Protein AF-A0A3A0VDV0-F1 (afdb_monomer_lite)

Organism: Staphylococcus gallinarum (NCBI:txid1293)

Sequence (70 aa):
EIDWKKFEVAVPAFVTIIMMPLSYSIATGIACGFIFYPITMLISKRHKEVHPIMYALMILFILYFIFVHG

InterPro domains:
  IPR045018 Azaguanine-like transporters [PTHR43337] (1-61)

pLDDT: mean 91.77, std 5.91, range [55.72, 96.69]

Structure (mmCIF, N/CA/C/O backbone):
data_AF-A0A3A0VDV0-F1
#
_entry.id   AF-A0A3A0VDV0-F1
#
loop_
_atom_site.group_PDB
_atom_site.id
_atom_site.type_symbol
_atom_site.label_atom_id
_atom_site.label_alt_id
_atom_site.label_comp_id
_atom_site.label_asym_id
_atom_site.label_entity_id
_atom_site.label_seq_id
_atom_site.pdbx_PDB_ins_code
_atom_site.Cartn_x
_atom_site.Cartn_y
_atom_site.Cartn_z
_atom_site.occupancy
_atom_site.B_iso_or_equiv
_atom_site.auth_seq_id
_atom_site.auth_comp_id
_atom_site.auth_asym_id
_atom_site.auth_atom_id
_atom_site.pdbx_PDB_model_num
ATOM 1 N N . GLU A 1 1 ? 2.626 -9.082 11.988 1.00 79.19 1 GLU A N 1
ATOM 2 C CA . GLU A 1 1 ? 1.509 -9.990 11.659 1.00 79.19 1 GLU A CA 1
ATOM 3 C C . GLU A 1 1 ? 0.401 -9.176 10.997 1.00 79.19 1 GLU A C 1
ATOM 5 O O . GLU A 1 1 ? 0.207 -8.035 11.403 1.00 79.19 1 GLU A O 1
ATOM 10 N N . ILE A 1 2 ? -0.241 -9.690 9.942 1.00 86.00 2 ILE A N 1
ATOM 11 C CA . ILE A 1 2 ? -1.341 -8.993 9.252 1.00 86.00 2 ILE A CA 1
ATOM 12 C C . ILE A 1 2 ? -2.650 -9.363 9.951 1.00 86.00 2 ILE A C 1
ATOM 14 O O . ILE A 1 2 ? -2.994 -10.540 10.038 1.00 86.00 2 ILE A O 1
ATOM 18 N N . ASP A 1 3 ? -3.386 -8.361 10.428 1.00 91.12 3 ASP A N 1
ATOM 19 C CA . ASP A 1 3 ? -4.713 -8.553 11.015 1.00 91.12 3 ASP A CA 1
ATOM 20 C C . ASP A 1 3 ? -5.761 -8.698 9.902 1.00 91.12 3 ASP A C 1
ATOM 22 O O . ASP A 1 3 ? -6.359 -7.724 9.441 1.00 91.12 3 ASP A O 1
ATOM 26 N N . TRP A 1 4 ? -5.971 -9.935 9.454 1.00 91.56 4 TRP A N 1
ATOM 27 C CA . TRP A 1 4 ? -6.887 -10.264 8.358 1.00 91.56 4 TRP A CA 1
ATOM 28 C C . TRP A 1 4 ? -8.364 -9.962 8.654 1.00 91.56 4 TRP A C 1
ATOM 30 O O . TRP A 1 4 ? -9.179 -9.974 7.735 1.00 91.56 4 TRP A O 1
ATOM 40 N N . LYS A 1 5 ? -8.730 -9.671 9.912 1.00 91.50 5 LYS A N 1
ATOM 41 C CA . LYS A 1 5 ? -10.097 -9.259 10.275 1.00 91.50 5 LYS A CA 1
ATOM 42 C C . LYS A 1 5 ? -10.347 -7.775 10.015 1.00 91.50 5 LYS A C 1
ATOM 44 O O . LYS A 1 5 ? -11.502 -7.360 9.948 1.00 91.50 5 LYS A O 1
ATOM 49 N N . LYS A 1 6 ? -9.289 -6.974 9.862 1.00 90.88 6 LYS A N 1
ATOM 50 C CA . LYS A 1 6 ? -9.388 -5.545 9.554 1.00 90.88 6 LYS A CA 1
ATOM 51 C C . LYS A 1 6 ? -9.326 -5.335 8.055 1.00 90.88 6 LYS A C 1
ATOM 53 O O . LYS A 1 6 ? -8.263 -5.448 7.448 1.00 90.88 6 LYS A O 1
ATOM 58 N N . PHE A 1 7 ? -10.467 -4.985 7.474 1.00 90.38 7 PHE A N 1
ATOM 59 C CA . PHE A 1 7 ? -10.612 -4.741 6.041 1.00 90.38 7 PHE A CA 1
ATOM 60 C C . PHE A 1 7 ? -9.578 -3.736 5.512 1.00 90.38 7 PHE A C 1
ATOM 62 O O . PHE A 1 7 ? -8.922 -3.985 4.501 1.00 90.38 7 PHE A O 1
ATOM 69 N N . GLU A 1 8 ? -9.363 -2.647 6.250 1.00 91.19 8 GLU A N 1
ATOM 70 C CA . GLU A 1 8 ? -8.415 -1.586 5.912 1.00 91.19 8 GLU A CA 1
ATOM 71 C C . GLU A 1 8 ? -6.950 -2.029 5.825 1.00 91.19 8 GLU A C 1
ATOM 73 O O . GLU A 1 8 ? -6.165 -1.346 5.177 1.00 91.19 8 GLU A O 1
ATOM 78 N N . VAL A 1 9 ? -6.582 -3.165 6.423 1.00 91.56 9 VAL A N 1
ATOM 79 C CA . VAL A 1 9 ? -5.220 -3.722 6.375 1.00 91.56 9 VAL A CA 1
ATOM 80 C C . VAL A 1 9 ? -5.168 -4.948 5.464 1.00 91.56 9 VAL A C 1
ATOM 82 O O . VAL A 1 9 ? -4.251 -5.079 4.655 1.00 91.56 9 VAL A O 1
ATOM 85 N N . ALA A 1 10 ? -6.166 -5.827 5.561 1.00 94.50 10 ALA A N 1
ATOM 86 C CA . ALA A 1 10 ? -6.237 -7.078 4.816 1.00 94.50 10 ALA A CA 1
ATOM 87 C C . ALA A 1 10 ? -6.241 -6.854 3.298 1.00 94.50 10 ALA A C 1
ATOM 89 O O . ALA A 1 10 ? -5.478 -7.495 2.577 1.00 94.50 10 ALA A O 1
ATOM 90 N N . VAL A 1 11 ? -7.061 -5.917 2.811 1.00 94.56 11 VAL A N 1
ATOM 91 C CA . VAL A 1 11 ? -7.180 -5.617 1.377 1.00 94.56 11 VAL A CA 1
ATOM 92 C C . VAL A 1 11 ? -5.881 -5.070 0.784 1.00 94.56 11 VAL A C 1
ATOM 94 O O . VAL A 1 11 ? -5.378 -5.678 -0.162 1.00 94.56 11 VAL A O 1
ATOM 97 N N . PRO A 1 12 ? -5.290 -3.972 1.296 1.00 93.62 12 PRO A N 1
ATOM 98 C CA . PRO A 1 12 ? -4.055 -3.451 0.720 1.00 93.62 12 PRO A CA 1
ATOM 99 C C . PRO A 1 12 ? -2.900 -4.444 0.838 1.00 93.62 12 PRO A C 1
ATOM 101 O O . PRO A 1 12 ? -2.113 -4.550 -0.099 1.00 93.62 12 PRO A O 1
ATOM 104 N N . ALA A 1 13 ? -2.815 -5.221 1.924 1.00 94.62 13 ALA A N 1
ATOM 105 C CA . ALA A 1 13 ? -1.800 -6.263 2.052 1.00 94.62 13 ALA A CA 1
ATOM 106 C C . ALA A 1 13 ? -1.968 -7.360 0.989 1.00 94.62 13 ALA A C 1
ATOM 108 O O . ALA A 1 13 ? -1.000 -7.722 0.323 1.00 94.62 13 ALA A O 1
ATOM 109 N N . PHE A 1 14 ? -3.194 -7.843 0.774 1.00 95.19 14 PHE A N 1
ATOM 110 C CA . PHE A 1 14 ? -3.490 -8.827 -0.265 1.00 95.19 14 PHE A CA 1
ATOM 111 C C . PHE A 1 14 ? -3.145 -8.304 -1.665 1.00 95.19 14 PHE A C 1
ATOM 113 O O . PHE A 1 14 ? -2.447 -8.979 -2.421 1.00 95.19 14 PHE A O 1
ATOM 120 N N . VAL A 1 15 ? -3.571 -7.077 -1.986 1.00 95.06 15 VAL A N 1
ATOM 121 C CA . VAL A 1 15 ? -3.269 -6.431 -3.272 1.00 95.06 15 VAL A CA 1
ATOM 122 C C . VAL A 1 15 ? -1.763 -6.279 -3.466 1.00 95.06 15 VAL A C 1
ATOM 124 O O . VAL A 1 15 ? -1.253 -6.582 -4.539 1.00 95.06 15 VAL A O 1
ATOM 127 N N . THR A 1 16 ? -1.036 -5.865 -2.428 1.00 95.25 16 THR A N 1
ATOM 128 C CA . THR A 1 16 ? 0.426 -5.735 -2.476 1.00 95.25 16 THR A CA 1
ATOM 129 C C . THR A 1 16 ? 1.078 -7.066 -2.834 1.00 95.25 16 THR A C 1
ATOM 131 O O . THR A 1 16 ? 1.879 -7.134 -3.764 1.00 95.25 16 THR A O 1
ATOM 134 N N . ILE A 1 17 ? 0.703 -8.134 -2.123 1.00 94.75 17 ILE A N 1
ATOM 135 C CA . ILE A 1 17 ? 1.293 -9.467 -2.284 1.00 94.75 17 ILE A CA 1
ATOM 136 C C . ILE A 1 17 ? 0.994 -10.036 -3.673 1.00 94.75 17 ILE A C 1
ATOM 138 O O . ILE A 1 17 ? 1.888 -10.609 -4.288 1.00 94.75 17 ILE A O 1
ATOM 142 N N . ILE A 1 18 ? -0.231 -9.872 -4.184 1.00 96.69 18 ILE A N 1
ATOM 143 C CA . ILE A 1 18 ? -0.617 -10.439 -5.483 1.00 96.69 18 ILE A CA 1
ATOM 144 C C . ILE A 1 18 ? -0.077 -9.626 -6.666 1.00 96.69 18 ILE A C 1
ATOM 146 O O . ILE A 1 18 ? 0.247 -10.195 -7.707 1.00 96.69 18 ILE A O 1
ATOM 150 N N . MET A 1 19 ? 0.073 -8.306 -6.51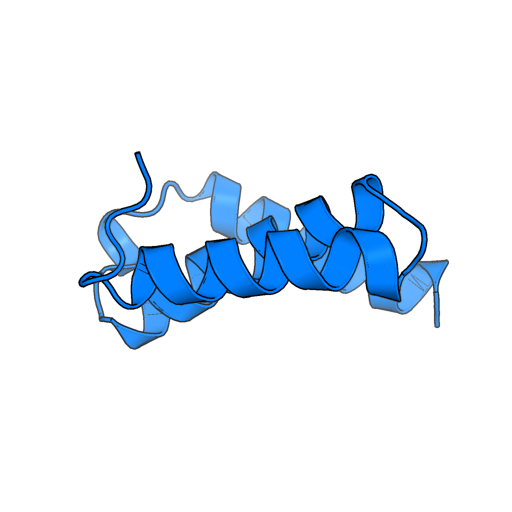3 1.00 95.31 19 MET A N 1
ATOM 151 C CA . MET A 1 19 ? 0.573 -7.439 -7.581 1.00 95.31 19 MET A CA 1
ATOM 152 C C . MET A 1 19 ? 2.061 -7.640 -7.853 1.00 95.31 19 MET A C 1
ATOM 154 O O . MET A 1 19 ? 2.476 -7.499 -8.999 1.00 95.31 19 MET A O 1
ATOM 158 N N . MET A 1 20 ? 2.869 -8.002 -6.853 1.00 95.75 20 MET A N 1
ATOM 159 C CA . MET A 1 20 ? 4.302 -8.261 -7.053 1.00 95.75 20 MET A CA 1
ATOM 160 C C . MET A 1 20 ? 4.583 -9.328 -8.131 1.00 95.75 20 MET A C 1
ATOM 162 O O . MET A 1 20 ? 5.299 -9.012 -9.081 1.00 95.75 20 MET A O 1
ATOM 166 N N . PRO A 1 21 ? 4.031 -10.560 -8.053 1.00 95.31 21 PRO A N 1
ATOM 167 C CA . PRO A 1 21 ? 4.227 -11.558 -9.100 1.00 95.31 21 PRO A CA 1
ATOM 168 C C . PRO A 1 21 ? 3.469 -11.210 -10.383 1.00 95.31 21 PRO A C 1
ATOM 170 O O . PRO A 1 21 ? 3.995 -11.440 -11.465 1.00 95.31 21 PRO A O 1
ATOM 173 N N . LEU A 1 22 ? 2.269 -10.627 -10.285 1.00 94.69 22 LEU A N 1
ATOM 174 C CA . LEU A 1 22 ? 1.445 -10.322 -11.459 1.00 94.69 22 LEU A CA 1
ATOM 175 C C . LEU A 1 22 ? 2.083 -9.262 -12.368 1.00 94.69 22 LEU A C 1
ATOM 177 O O . LEU A 1 22 ? 1.979 -9.341 -13.587 1.00 94.69 22 LEU A O 1
ATOM 181 N N . SER A 1 23 ? 2.750 -8.278 -11.769 1.00 91.38 23 SER A N 1
ATOM 182 C CA . SER A 1 23 ? 3.455 -7.213 -12.487 1.00 91.38 23 SER A CA 1
ATOM 183 C C . SER A 1 23 ? 4.932 -7.513 -12.733 1.00 91.38 23 SER A C 1
ATOM 185 O O . SER A 1 23 ? 5.631 -6.672 -13.294 1.00 91.38 23 SER A O 1
ATOM 187 N N . TYR A 1 24 ? 5.429 -8.669 -12.273 1.00 92.69 24 TYR A N 1
ATOM 188 C CA . TYR A 1 24 ? 6.854 -9.015 -12.254 1.00 92.69 24 TYR A CA 1
ATOM 189 C C . TYR A 1 24 ? 7.745 -7.929 -11.616 1.00 92.69 24 TYR A C 1
ATOM 191 O O . TYR A 1 24 ? 8.938 -7.836 -11.903 1.00 92.69 24 TYR A O 1
ATOM 199 N N . SER A 1 25 ? 7.170 -7.096 -10.741 1.00 90.38 25 SER A N 1
ATOM 200 C CA . SER A 1 25 ? 7.815 -5.918 -10.169 1.00 90.38 25 SER A CA 1
ATOM 201 C C . SER A 1 25 ? 7.418 -5.737 -8.710 1.00 90.38 25 SER A C 1
ATOM 203 O O . SER A 1 25 ? 6.273 -5.436 -8.363 1.00 90.38 25 SER A O 1
ATOM 205 N N . ILE A 1 26 ? 8.415 -5.855 -7.830 1.00 93.44 26 ILE A N 1
ATOM 206 C CA . ILE A 1 26 ? 8.247 -5.576 -6.400 1.00 93.44 26 ILE A CA 1
ATOM 207 C C . ILE A 1 26 ? 7.819 -4.116 -6.198 1.00 93.44 26 ILE A C 1
ATOM 209 O O . ILE A 1 26 ? 6.931 -3.837 -5.394 1.00 93.44 26 ILE A O 1
ATOM 213 N N . ALA A 1 27 ? 8.413 -3.195 -6.965 1.00 92.56 27 ALA A N 1
ATOM 214 C CA . ALA A 1 27 ? 8.113 -1.769 -6.886 1.00 92.56 27 ALA A CA 1
ATOM 215 C C . ALA A 1 27 ? 6.640 -1.482 -7.207 1.00 92.56 27 ALA A C 1
ATOM 217 O O . ALA A 1 27 ? 5.984 -0.749 -6.470 1.00 92.56 27 ALA A O 1
ATOM 218 N N . THR A 1 28 ? 6.099 -2.114 -8.250 1.00 92.12 28 THR A N 1
ATOM 219 C CA . THR A 1 28 ? 4.691 -1.967 -8.639 1.00 92.12 28 THR A CA 1
ATOM 220 C C . THR A 1 28 ? 3.765 -2.539 -7.569 1.00 92.12 28 THR A C 1
ATOM 222 O O . THR A 1 28 ? 2.802 -1.879 -7.184 1.00 92.12 28 THR A O 1
ATOM 225 N N . GLY A 1 29 ? 4.079 -3.715 -7.013 1.00 94.50 29 GLY A N 1
ATOM 226 C CA . GLY A 1 29 ? 3.294 -4.287 -5.919 1.00 94.50 29 GLY A CA 1
ATOM 227 C C . GLY A 1 29 ? 3.231 -3.382 -4.686 1.00 94.50 29 GLY A C 1
ATOM 228 O O . GLY A 1 29 ? 2.148 -3.130 -4.157 1.00 94.50 29 GLY A O 1
ATOM 229 N N . ILE A 1 30 ? 4.372 -2.824 -4.271 1.00 94.38 30 ILE A N 1
ATOM 230 C CA . ILE A 1 30 ? 4.448 -1.867 -3.157 1.00 94.38 30 ILE A CA 1
ATOM 231 C C . ILE A 1 30 ? 3.667 -0.583 -3.473 1.00 94.38 30 ILE A C 1
ATOM 233 O O . ILE A 1 30 ? 2.919 -0.101 -2.622 1.00 94.38 30 ILE A O 1
ATOM 237 N N . ALA A 1 31 ? 3.796 -0.043 -4.689 1.00 93.81 31 ALA A N 1
ATOM 238 C CA . ALA A 1 31 ? 3.063 1.145 -5.120 1.00 93.81 31 ALA A CA 1
ATOM 239 C C . ALA A 1 31 ? 1.544 0.929 -5.051 1.00 93.81 31 ALA A C 1
ATOM 241 O O . ALA A 1 31 ? 0.827 1.754 -4.486 1.00 93.81 31 ALA A O 1
ATOM 242 N N . CYS A 1 32 ? 1.049 -0.213 -5.540 1.00 94.88 32 CYS A N 1
ATOM 243 C CA . CYS A 1 32 ? -0.357 -0.585 -5.402 1.00 94.88 32 CYS A CA 1
ATOM 244 C C . CYS A 1 32 ? -0.780 -0.664 -3.928 1.00 94.88 32 CYS A C 1
ATOM 246 O O . CYS A 1 32 ? -1.835 -0.147 -3.572 1.00 94.88 32 CYS A O 1
ATOM 248 N N . GLY A 1 33 ? 0.050 -1.229 -3.049 1.00 94.44 33 GLY A N 1
ATOM 249 C CA . GLY A 1 33 ? -0.200 -1.241 -1.606 1.00 94.44 33 GLY A CA 1
ATOM 250 C C . GLY A 1 33 ? -0.383 0.147 -0.998 1.00 94.44 33 GLY A C 1
ATOM 251 O O . GLY A 1 33 ? -1.362 0.395 -0.287 1.00 94.44 33 GLY A O 1
ATOM 252 N N . PHE A 1 34 ? 0.523 1.073 -1.321 1.00 94.12 34 PHE A N 1
ATOM 253 C CA . PHE A 1 34 ? 0.452 2.463 -0.864 1.00 94.12 34 PHE A CA 1
ATOM 254 C C . PHE A 1 34 ? -0.738 3.234 -1.429 1.00 94.12 34 PHE A C 1
ATOM 256 O O . PHE A 1 34 ? -1.203 4.170 -0.784 1.00 94.12 34 PHE A O 1
ATOM 263 N N . ILE A 1 35 ? -1.253 2.846 -2.596 1.00 94.75 35 IL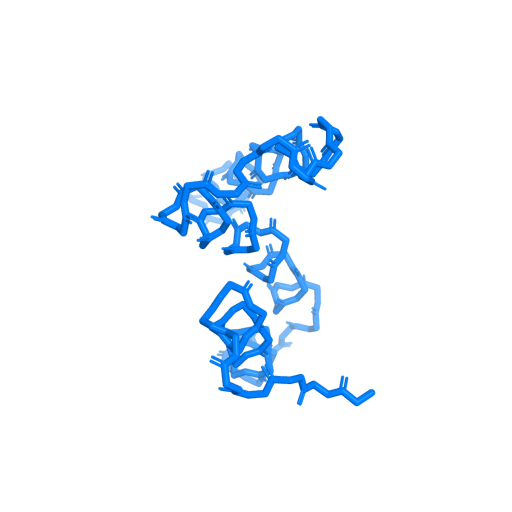E A N 1
ATOM 264 C CA . ILE A 1 35 ? -2.486 3.413 -3.143 1.00 94.75 35 ILE A CA 1
ATOM 265 C C . ILE A 1 35 ? -3.703 2.852 -2.399 1.00 94.75 35 ILE A C 1
ATOM 267 O O . ILE A 1 35 ? -4.566 3.606 -1.954 1.00 94.75 35 ILE A O 1
ATOM 271 N N . PHE A 1 36 ? -3.774 1.530 -2.233 1.00 95.06 36 PHE A N 1
ATOM 272 C CA . PHE A 1 36 ? -4.952 0.872 -1.672 1.00 95.06 36 PHE A CA 1
ATOM 273 C C . PHE A 1 36 ? -5.137 1.128 -0.175 1.00 95.06 36 PHE A C 1
ATOM 275 O O . PHE A 1 36 ? -6.278 1.189 0.268 1.00 95.06 36 PHE A O 1
ATOM 282 N N . TYR A 1 37 ? -4.067 1.315 0.603 1.00 94.31 37 TYR A N 1
ATOM 283 C CA . TYR A 1 37 ? -4.169 1.549 2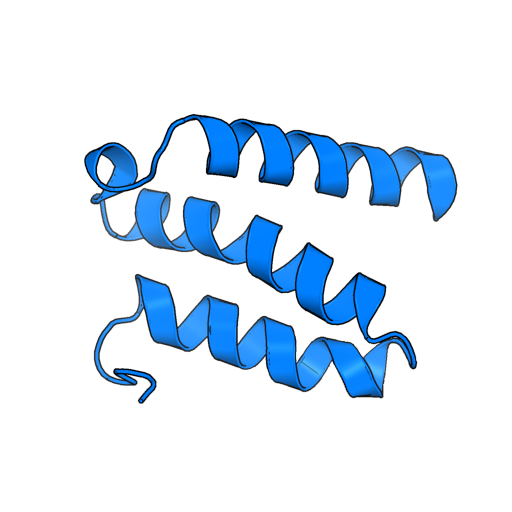.049 1.00 94.31 37 TYR A CA 1
ATOM 284 C C . TYR A 1 37 ? -4.976 2.806 2.434 1.00 94.31 37 TYR A C 1
ATOM 286 O O . TYR A 1 37 ? -5.947 2.695 3.185 1.00 94.31 37 TYR A O 1
ATOM 294 N N . PRO A 1 38 ? -4.655 4.011 1.928 1.00 94.25 38 PRO A N 1
ATOM 295 C CA . PRO A 1 38 ? -5.470 5.192 2.191 1.00 94.25 38 PRO A CA 1
ATOM 296 C C . PRO A 1 38 ? -6.888 5.069 1.615 1.00 94.25 38 PRO A C 1
ATOM 298 O O . PRO A 1 38 ? -7.828 5.552 2.243 1.00 94.25 38 PRO A O 1
ATOM 301 N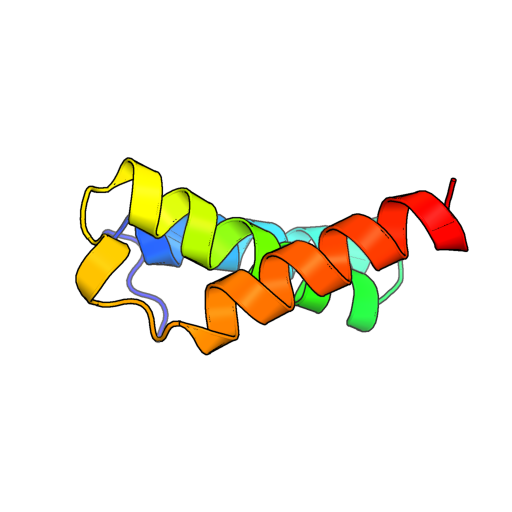 N . ILE A 1 39 ? -7.076 4.383 0.479 1.00 94.38 39 ILE A N 1
ATOM 302 C CA . ILE A 1 39 ? -8.410 4.126 -0.094 1.00 94.38 39 ILE A CA 1
ATOM 303 C C . ILE A 1 39 ? -9.258 3.275 0.857 1.00 94.38 39 ILE A C 1
ATOM 305 O O . ILE A 1 39 ? -10.398 3.627 1.158 1.00 94.38 39 ILE A O 1
ATOM 309 N N . THR A 1 40 ? -8.721 2.168 1.367 1.00 94.19 40 THR A N 1
ATOM 310 C CA . THR A 1 40 ? -9.465 1.284 2.271 1.00 94.19 40 THR A CA 1
ATOM 311 C C . THR A 1 40 ? -9.719 1.947 3.620 1.00 94.19 40 THR A C 1
ATOM 313 O O . THR A 1 40 ? -10.810 1.809 4.166 1.00 94.19 40 THR A O 1
ATOM 316 N N . MET A 1 41 ? -8.785 2.759 4.117 1.00 93.94 41 MET A N 1
ATOM 317 C CA . MET A 1 41 ? -8.986 3.577 5.318 1.00 93.94 41 MET A CA 1
ATOM 318 C C . MET A 1 41 ? -10.067 4.654 5.137 1.00 93.94 41 MET A C 1
ATOM 320 O O . MET A 1 41 ? -10.836 4.909 6.070 1.00 93.94 41 MET A O 1
ATOM 324 N N . LEU A 1 42 ? -10.170 5.266 3.949 1.00 92.94 42 LEU A N 1
ATOM 325 C CA . LEU A 1 42 ? -11.263 6.181 3.595 1.00 92.94 42 LEU A CA 1
ATOM 326 C C . LEU A 1 42 ? -12.615 5.458 3.617 1.00 92.94 42 LEU A C 1
ATOM 328 O O . LEU A 1 42 ? -13.556 5.950 4.243 1.00 92.94 42 LEU A O 1
ATOM 332 N N . ILE A 1 43 ? -12.692 4.274 3.003 1.00 93.00 43 ILE A N 1
ATOM 333 C CA . ILE A 1 43 ? -13.906 3.443 2.968 1.00 93.00 43 ILE A CA 1
ATOM 334 C C . ILE A 1 43 ? -14.317 3.011 4.383 1.00 93.00 43 ILE A C 1
ATOM 336 O O . ILE A 1 43 ? -15.487 3.133 4.746 1.00 93.00 43 ILE A O 1
ATOM 340 N N . SER A 1 44 ? -13.361 2.600 5.221 1.00 91.62 44 SER A N 1
ATOM 341 C CA . SER A 1 44 ? -13.597 2.242 6.627 1.00 91.62 44 SER A CA 1
ATOM 342 C C . SER A 1 44 ? -13.954 3.448 7.517 1.00 91.62 44 SER A C 1
ATOM 344 O O . SER A 1 44 ? -14.146 3.283 8.718 1.00 91.62 44 SER A O 1
ATOM 346 N N . LYS A 1 45 ? -14.052 4.673 6.970 1.00 88.94 45 LYS A N 1
ATOM 347 C CA . LYS A 1 45 ? -14.266 5.944 7.697 1.00 88.94 45 LYS A CA 1
ATOM 348 C C . LYS A 1 45 ? -13.171 6.282 8.721 1.00 88.94 45 LYS A C 1
ATOM 350 O O . LYS A 1 45 ? -13.327 7.230 9.490 1.00 88.94 45 LYS A O 1
ATOM 355 N N . ARG A 1 46 ? -12.022 5.600 8.675 1.00 89.69 46 ARG A N 1
ATOM 356 C CA . ARG A 1 46 ? -10.858 5.785 9.568 1.00 89.69 46 ARG A CA 1
ATOM 357 C C . ARG A 1 46 ? -9.796 6.714 8.972 1.00 89.69 46 ARG A C 1
ATOM 359 O O . ARG A 1 46 ? -8.628 6.675 9.341 1.00 89.69 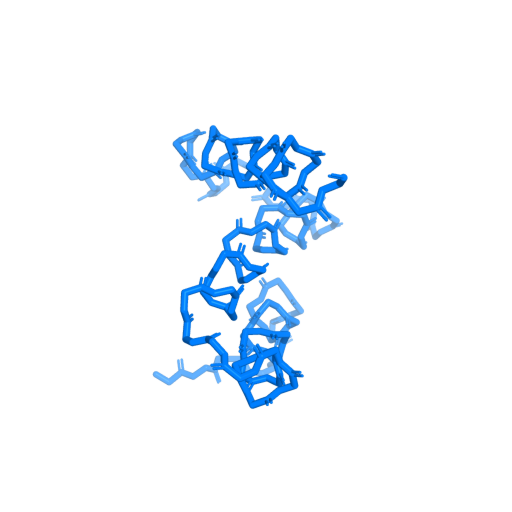46 ARG A O 1
ATOM 366 N N . HIS A 1 47 ? -10.207 7.598 8.068 1.00 86.38 47 HIS A N 1
ATOM 367 C CA . HIS A 1 47 ? -9.322 8.492 7.318 1.00 86.38 47 HIS A CA 1
ATOM 368 C C . HIS A 1 47 ? -8.413 9.379 8.188 1.00 86.38 47 HIS A C 1
ATOM 370 O O . HIS A 1 47 ? -7.316 9.715 7.750 1.00 86.38 47 HIS A O 1
ATOM 376 N N . LYS A 1 48 ? -8.839 9.724 9.414 1.00 86.69 48 LYS A N 1
ATOM 377 C CA . LYS A 1 48 ? -8.066 10.539 10.373 1.00 86.69 48 LYS A CA 1
ATOM 378 C C . LYS A 1 48 ? -6.878 9.807 11.002 1.00 86.69 48 LYS A C 1
ATOM 380 O O . LYS A 1 48 ? -5.996 10.456 11.546 1.00 86.69 48 LYS A O 1
ATOM 385 N N . GLU A 1 49 ? -6.862 8.478 10.951 1.00 89.81 49 GLU A N 1
ATOM 386 C CA . GLU A 1 49 ? -5.754 7.670 11.475 1.00 89.81 49 GLU A CA 1
ATOM 387 C C . GLU A 1 49 ? -4.607 7.533 10.466 1.00 89.81 49 GLU A C 1
ATOM 389 O O . GLU A 1 49 ? -3.511 7.089 10.805 1.00 89.81 49 GLU A O 1
ATOM 394 N N . VAL A 1 50 ? -4.850 7.916 9.212 1.00 91.31 50 VAL A N 1
ATOM 395 C CA . VAL A 1 50 ? -3.847 7.884 8.155 1.00 91.31 50 VAL A CA 1
ATOM 396 C C . VAL A 1 50 ? -3.074 9.193 8.162 1.00 91.31 50 VAL A C 1
ATOM 398 O O . VAL A 1 50 ? -3.649 10.271 8.007 1.00 91.31 50 VAL A O 1
ATOM 401 N N . HIS A 1 51 ? -1.752 9.099 8.291 1.00 93.06 51 HIS A N 1
ATOM 402 C CA . HIS A 1 51 ? -0.890 10.270 8.197 1.00 93.06 51 HIS A CA 1
ATOM 403 C C . HIS A 1 51 ? -1.039 10.939 6.813 1.00 93.06 51 HIS A C 1
ATOM 405 O O . HIS A 1 51 ? -0.987 10.227 5.805 1.00 93.06 51 HIS A O 1
ATOM 411 N N . PRO A 1 52 ? -1.148 12.282 6.718 1.00 91.38 52 PRO A N 1
ATOM 412 C CA . PRO A 1 52 ? -1.362 12.998 5.453 1.00 91.38 52 PRO A CA 1
ATOM 413 C C . PRO A 1 52 ? -0.393 12.618 4.322 1.00 91.38 52 PRO A C 1
ATOM 415 O O . PRO A 1 52 ? -0.767 12.593 3.152 1.00 91.38 52 PRO A O 1
ATOM 418 N N . ILE A 1 53 ? 0.842 12.250 4.678 1.00 94.38 53 ILE A N 1
ATOM 419 C CA . ILE A 1 53 ? 1.873 11.802 3.731 1.00 94.38 53 ILE A CA 1
ATOM 420 C C . ILE A 1 53 ? 1.465 10.568 2.914 1.00 94.38 53 ILE A C 1
ATOM 422 O O . ILE A 1 53 ? 1.858 10.452 1.761 1.00 94.38 53 ILE A O 1
ATOM 426 N N . MET A 1 54 ? 0.646 9.668 3.468 1.00 93.94 54 MET A N 1
ATOM 427 C CA . MET A 1 54 ? 0.174 8.484 2.744 1.00 93.94 54 MET A CA 1
ATOM 428 C C . MET A 1 54 ? -0.777 8.862 1.610 1.00 93.94 54 MET A C 1
ATOM 430 O O . MET A 1 54 ? -0.721 8.259 0.545 1.00 93.94 54 MET A O 1
ATOM 434 N N . TYR A 1 55 ? -1.604 9.895 1.796 1.00 93.81 55 TYR A N 1
ATOM 435 C CA . TYR A 1 55 ? -2.437 10.418 0.712 1.00 93.81 55 TYR A CA 1
ATOM 436 C C . TYR A 1 55 ? -1.591 11.114 -0.357 1.00 93.81 55 TYR A C 1
ATOM 438 O O . TYR A 1 55 ? -1.863 10.956 -1.544 1.00 93.81 55 TYR A O 1
ATOM 446 N N . ALA A 1 56 ? -0.534 11.830 0.042 1.00 95.31 56 ALA A N 1
ATOM 447 C CA . ALA A 1 56 ? 0.410 12.411 -0.911 1.00 95.31 56 ALA A CA 1
ATOM 448 C C . ALA A 1 56 ? 1.114 11.321 -1.742 1.00 95.31 56 ALA A C 1
ATOM 450 O O . ALA A 1 56 ? 1.184 11.433 -2.963 1.00 95.31 56 ALA A O 1
ATOM 451 N N . LEU A 1 57 ? 1.564 10.237 -1.098 1.00 94.62 57 LEU A N 1
ATOM 452 C CA . LEU A 1 57 ? 2.160 9.080 -1.772 1.00 94.62 57 LEU A CA 1
ATOM 453 C C . LEU A 1 57 ? 1.166 8.376 -2.698 1.00 94.62 57 LEU A C 1
ATOM 455 O O . LEU A 1 57 ? 1.523 8.057 -3.826 1.00 94.62 57 LEU A O 1
ATOM 459 N N . MET A 1 58 ? -0.081 8.179 -2.264 1.00 94.81 58 MET A N 1
ATOM 460 C CA . MET A 1 58 ? -1.143 7.628 -3.109 1.00 94.81 58 MET A CA 1
ATOM 461 C C . MET A 1 58 ? -1.295 8.438 -4.399 1.00 94.81 58 MET A C 1
ATOM 463 O O . MET A 1 58 ? -1.273 7.865 -5.483 1.00 94.81 58 MET A O 1
ATOM 467 N N . ILE A 1 59 ? -1.409 9.766 -4.293 1.00 95.44 59 ILE A N 1
ATOM 468 C CA . ILE A 1 59 ? -1.534 10.646 -5.462 1.00 95.44 59 ILE A CA 1
ATOM 469 C C . ILE A 1 59 ? -0.282 10.544 -6.340 1.00 95.44 59 ILE A C 1
ATOM 471 O O . ILE A 1 59 ? -0.402 10.386 -7.551 1.00 95.44 59 ILE A O 1
ATOM 475 N N . LEU A 1 60 ? 0.912 10.571 -5.743 1.00 94.75 60 LEU A N 1
ATOM 476 C CA . LEU A 1 60 ? 2.176 10.453 -6.469 1.00 94.75 60 LEU A CA 1
ATOM 477 C C . LEU A 1 60 ? 2.270 9.144 -7.265 1.00 94.75 60 LEU A C 1
ATOM 479 O O . LEU A 1 60 ? 2.6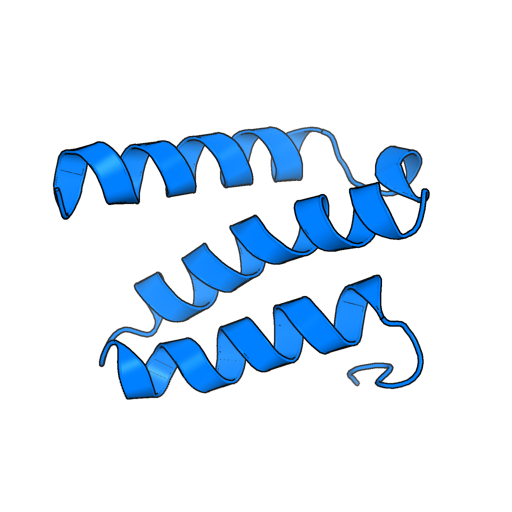37 9.174 -8.436 1.00 94.75 60 LEU A O 1
ATOM 483 N N . PHE A 1 61 ? 1.917 8.006 -6.662 1.00 93.56 61 PHE A N 1
ATOM 484 C CA . PHE A 1 61 ? 1.951 6.712 -7.344 1.00 93.56 61 PHE A CA 1
ATOM 485 C C . PHE A 1 61 ? 0.878 6.596 -8.429 1.00 93.56 61 PHE A C 1
ATOM 487 O O . PHE A 1 61 ? 1.152 6.032 -9.484 1.00 93.56 61 PHE A O 1
ATOM 494 N N . ILE A 1 62 ? -0.316 7.160 -8.218 1.00 93.56 62 ILE A N 1
ATOM 495 C CA . ILE A 1 62 ? -1.348 7.229 -9.263 1.00 93.56 62 ILE A CA 1
ATOM 496 C C . ILE A 1 62 ? -0.828 8.023 -10.466 1.00 93.56 62 ILE A C 1
ATOM 498 O O . ILE A 1 62 ? -0.917 7.548 -11.595 1.00 93.56 62 ILE A O 1
ATOM 502 N N . LEU A 1 63 ? -0.239 9.199 -10.231 1.00 94.19 63 LEU A N 1
ATOM 503 C CA . LEU A 1 63 ? 0.363 10.008 -11.292 1.00 94.19 63 LEU A CA 1
ATOM 504 C C . LEU A 1 63 ? 1.500 9.248 -11.982 1.00 94.19 63 LEU A C 1
ATOM 506 O O . LEU A 1 63 ? 1.558 9.226 -13.206 1.00 94.19 63 LEU A O 1
ATOM 510 N N . TYR A 1 64 ? 2.364 8.577 -11.220 1.00 90.00 64 TYR A N 1
ATOM 511 C CA . TYR A 1 64 ? 3.427 7.742 -11.775 1.00 90.00 64 TYR A CA 1
ATOM 512 C C . TYR A 1 64 ? 2.875 6.676 -12.731 1.00 90.00 64 TYR A C 1
ATOM 514 O O . TYR A 1 64 ? 3.373 6.553 -13.845 1.00 90.00 64 TYR A O 1
ATOM 522 N N . PHE A 1 65 ? 1.820 5.949 -12.356 1.00 88.81 65 PHE A N 1
ATOM 523 C CA . PHE A 1 65 ? 1.219 4.957 -13.250 1.00 88.81 65 PHE A CA 1
ATOM 524 C C . PHE A 1 65 ? 0.603 5.584 -14.500 1.00 88.81 65 PHE A C 1
ATOM 526 O O . PHE A 1 65 ? 0.806 5.062 -15.590 1.00 88.81 65 PHE A O 1
ATOM 533 N N . ILE A 1 66 ? -0.095 6.714 -14.366 1.00 92.12 66 ILE A N 1
ATOM 534 C CA . ILE A 1 66 ? -0.733 7.386 -15.506 1.00 92.12 66 ILE A CA 1
ATOM 535 C C . ILE A 1 66 ? 0.304 7.953 -16.486 1.00 92.12 66 ILE A C 1
ATOM 537 O O . ILE A 1 66 ? 0.112 7.848 -17.689 1.00 92.12 66 ILE A O 1
ATOM 541 N N . PHE A 1 67 ? 1.390 8.561 -16.001 1.00 91.56 67 PHE A N 1
ATOM 542 C CA . PHE A 1 67 ? 2.368 9.238 -16.862 1.00 91.56 67 PHE A CA 1
ATOM 543 C C . PHE A 1 67 ? 3.502 8.340 -17.356 1.00 91.56 67 PHE A C 1
ATOM 545 O O . PHE A 1 67 ? 4.056 8.603 -18.418 1.00 91.56 67 PHE A O 1
ATOM 552 N N . VAL A 1 68 ? 3.906 7.340 -16.569 1.00 84.75 68 VAL A N 1
ATOM 553 C CA . VAL A 1 68 ? 5.078 6.502 -16.880 1.00 84.75 68 VAL A CA 1
ATOM 554 C C . VAL A 1 68 ? 4.678 5.172 -17.512 1.00 84.75 68 VAL A C 1
ATOM 556 O O . VAL A 1 68 ? 5.453 4.624 -18.287 1.00 84.75 68 VAL A O 1
ATOM 559 N N . HIS A 1 69 ? 3.499 4.641 -17.178 1.00 69.56 69 HIS A N 1
ATOM 560 C CA . HIS A 1 69 ? 2.983 3.389 -17.749 1.00 69.56 69 HIS A CA 1
ATOM 561 C C . HIS A 1 69 ? 1.797 3.593 -18.711 1.00 69.56 69 HIS A C 1
ATOM 563 O O . HIS A 1 69 ? 1.326 2.605 -19.276 1.00 69.56 69 HIS A O 1
ATOM 569 N N . GLY A 1 70 ? 1.299 4.827 -18.859 1.00 55.72 70 GLY A N 1
ATOM 570 C CA . GLY A 1 70 ? 0.245 5.196 -19.812 1.00 55.72 70 GLY A CA 1
ATOM 571 C C . GLY A 1 70 ? 0.755 5.489 -21.215 1.00 55.72 70 GLY A C 1
ATOM 572 O O . GLY A 1 70 ? 1.973 5.727 -21.376 1.00 55.72 70 GLY A O 1
#

Radius of gyration: 12.18 Å; chains: 1; bounding box: 22×25×32 Å

Foldseek 3Di:
DFPCVQQLGVVLVVQLVVCCVVVVHNVRSVLSSLQSNCVSCVVVVVNVVDDVVSVVSNVVSVVCCVPVVD

Secondary structure (DSSP, 8-state):
---TT-HHHHHHHHHHHHHHHHTT-HHHHHHHHHHHHHHHHHHTT-GGGS-HHHHHHHHHHHHHHHHH--